Protein AF-A0A972T9R0-F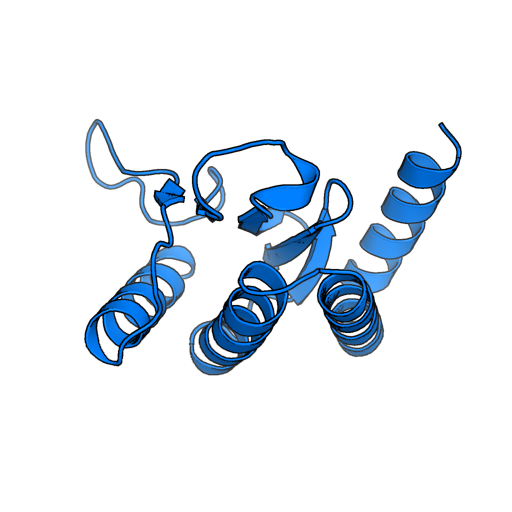1 (afdb_monomer)

Foldseek 3Di:
DVVVVVQVVQLVVLLVPLVSLLVLQLVLLVPDDPPLSVVSVLLVVLLCVQPVQWRWGADPSFIFTDHNSHTAWTWADCVVVVHPFIKIFGDPLFQQPPDDDGDGIDGDPDDDPVNSVVSSVRSNRGVD

Solvent-accessible surface area (backbone atoms only — not comparable to full-atom values): 6958 Å² total; per-residue (Å²): 112,70,65,63,55,51,44,54,55,50,30,62,46,13,71,76,32,51,69,59,6,44,53,51,23,52,54,49,36,68,73,45,56,84,69,49,22,62,52,50,54,52,50,50,54,44,43,52,74,46,33,65,81,42,3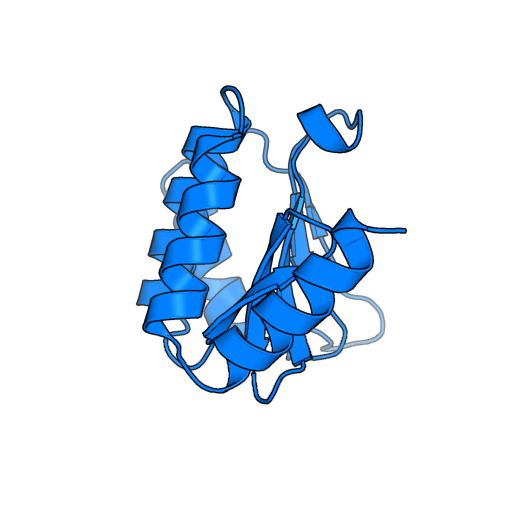7,33,21,53,51,98,84,25,42,26,29,16,51,96,81,43,56,24,38,34,48,44,53,16,79,86,67,75,45,98,46,27,31,49,36,46,42,92,70,25,56,62,66,74,73,97,71,62,87,49,60,45,78,45,89,72,80,50,76,67,52,49,52,52,50,35,50,52,47,35,42,28,73,100

pLDDT: mean 94.93, std 5.43, range [60.16, 98.62]

Sequence (128 aa):
MKERSQELKSAARADKDRAFGESAVLAKIAEMTEPDRGMALRLHEIIKANAPVLSPKTWYGMPAYARDGKVVCFFQSAHKFNTRYATIGFNDAANLDEGALWPVAFALKDLTTAEEAKIAELVRKAVS

Radius of gyration: 13.86 Å; Cα contacts (8 Å, |Δi|>4): 202; chains: 1; bounding box: 37×32×37 Å

Mean predicted aligned error: 3.0 Å

Nearest PDB structures (foldseek):
  2oc6-assembly2_B  TM=6.469E-01  e=9.085E-03  Bacillus subtilis
  2kl4-assembly1_A  TM=6.502E-01  e=4.903E-02  Halalkalibacterium halodurans
  2i8d-assembly1_B  TM=5.494E-01  e=6.625E-02  Lacticaseibacillus casei
  5vxz-assembly2_B  TM=2.958E-01  e=9.231E+00  Homo sapiens

Secondary structure (DSSP, 8-state):
-HHHHHHHHHHHHHTT-HHHHHHHHHHHHHTPPTTHHHHHHHHHHHHHHH-TTSEEEEETTEEEEEETTEEEEEEE-HHHHT-SSEEEEE-TTSS---SS----EEEES---HHHHHHHHHHHHHHH-

Structure (mmCIF, N/CA/C/O backbone):
data_AF-A0A972T9R0-F1
#
_entry.id   AF-A0A972T9R0-F1
#
loop_
_atom_site.group_PDB
_atom_site.id
_atom_site.type_symbol
_atom_site.label_atom_id
_atom_site.label_alt_id
_atom_site.label_comp_id
_atom_site.label_asym_id
_atom_site.label_entity_id
_atom_site.label_seq_id
_atom_site.pdbx_PDB_ins_code
_atom_site.Cartn_x
_atom_site.Cartn_y
_atom_site.Cartn_z
_atom_site.occupancy
_atom_site.B_iso_or_equiv
_atom_site.auth_seq_id
_atom_site.auth_comp_id
_atom_site.auth_asym_id
_atom_site.auth_atom_id
_atom_site.pdbx_PDB_model_num
ATOM 1 N N . MET A 1 1 ? 4.045 13.697 -19.519 1.00 60.16 1 MET A N 1
ATOM 2 C CA . MET A 1 1 ? 4.205 12.713 -20.623 1.00 60.16 1 MET A CA 1
ATOM 3 C C . MET A 1 1 ? 5.403 11.783 -20.419 1.00 60.16 1 MET A C 1
ATOM 5 O O . MET A 1 1 ? 5.191 10.577 -20.392 1.00 60.16 1 MET A O 1
ATOM 9 N N . LYS A 1 2 ? 6.634 12.295 -20.235 1.00 72.69 2 LYS A N 1
ATOM 10 C CA . LYS A 1 2 ? 7.838 11.450 -20.066 1.00 72.69 2 LYS A CA 1
ATOM 11 C C . LYS A 1 2 ? 7.787 10.538 -18.833 1.00 72.69 2 LYS A C 1
ATOM 13 O O . LYS A 1 2 ? 8.032 9.346 -18.965 1.00 72.69 2 LYS A O 1
ATOM 18 N N . GLU A 1 3 ? 7.384 11.077 -17.685 1.00 75.38 3 GL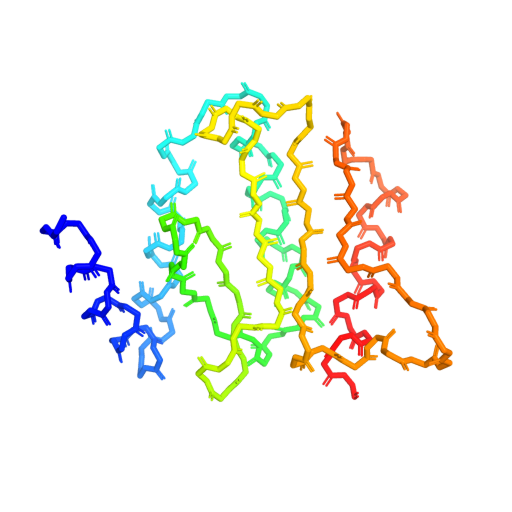U A N 1
ATOM 19 C CA . GLU A 1 3 ? 7.321 10.329 -16.420 1.00 75.38 3 GLU A CA 1
ATOM 20 C C . GLU A 1 3 ? 6.330 9.154 -16.481 1.00 75.38 3 GLU A C 1
ATOM 22 O O . GLU A 1 3 ? 6.711 8.017 -16.237 1.00 75.38 3 GLU A O 1
ATOM 27 N N . ARG A 1 4 ? 5.097 9.388 -16.952 1.00 80.12 4 ARG A N 1
ATOM 28 C CA . ARG A 1 4 ? 4.096 8.323 -17.161 1.00 80.12 4 ARG A CA 1
ATOM 29 C C . ARG A 1 4 ? 4.574 7.241 -18.138 1.00 80.12 4 ARG A C 1
ATOM 31 O O . ARG A 1 4 ? 4.299 6.065 -17.938 1.00 80.12 4 ARG A O 1
ATOM 38 N N . SER A 1 5 ? 5.291 7.617 -19.199 1.00 81.62 5 SER A N 1
ATOM 39 C CA . SER A 1 5 ? 5.845 6.652 -20.161 1.00 81.62 5 SER A CA 1
ATOM 40 C C . SER A 1 5 ? 6.937 5.776 -19.535 1.00 81.62 5 SER A C 1
ATOM 42 O O . SER A 1 5 ? 6.968 4.566 -19.765 1.00 81.62 5 SER A O 1
ATOM 44 N N . GLN A 1 6 ? 7.816 6.370 -18.725 1.00 86.31 6 GLN A N 1
ATOM 45 C CA . GLN A 1 6 ? 8.836 5.637 -17.973 1.00 86.31 6 GLN A CA 1
ATOM 46 C C . GLN A 1 6 ? 8.207 4.728 -16.915 1.00 86.31 6 GLN A C 1
ATOM 48 O O . GLN A 1 6 ? 8.612 3.575 -16.790 1.00 86.31 6 GLN A O 1
ATOM 53 N N . GLU A 1 7 ? 7.176 5.207 -16.220 1.00 87.69 7 GLU A N 1
ATOM 54 C CA . GLU A 1 7 ? 6.444 4.422 -15.232 1.00 87.69 7 GLU A CA 1
ATOM 55 C C . GLU A 1 7 ? 5.784 3.190 -15.853 1.00 87.69 7 GLU A C 1
ATOM 57 O O . GLU A 1 7 ? 5.928 2.103 -15.311 1.00 87.69 7 GLU A O 1
ATOM 62 N N . LEU A 1 8 ? 5.137 3.310 -17.016 1.00 87.44 8 LEU A N 1
ATOM 63 C CA . LEU A 1 8 ? 4.527 2.156 -17.688 1.00 87.44 8 LEU A CA 1
ATOM 64 C C . LEU A 1 8 ? 5.562 1.081 -18.055 1.00 87.44 8 LEU A C 1
ATOM 66 O O . LEU A 1 8 ? 5.307 -0.109 -17.883 1.00 87.44 8 LEU A O 1
ATOM 70 N N . LYS A 1 9 ? 6.751 1.488 -18.520 1.00 87.56 9 LYS A N 1
ATOM 71 C CA . LYS A 1 9 ? 7.855 0.556 -18.807 1.00 87.56 9 LYS A CA 1
ATOM 72 C C . LYS A 1 9 ? 8.393 -0.093 -17.533 1.00 87.56 9 LYS A C 1
ATOM 74 O O . LYS A 1 9 ? 8.646 -1.295 -17.524 1.00 87.56 9 LYS A O 1
ATOM 79 N N . SER A 1 10 ? 8.555 0.698 -16.473 1.00 89.00 10 SER A N 1
ATOM 80 C CA . SER A 1 10 ? 8.985 0.220 -15.157 1.00 89.00 10 SER A CA 1
ATOM 81 C C . SER A 1 10 ? 7.983 -0.786 -14.584 1.00 89.00 10 SER A C 1
ATOM 83 O O . SER A 1 10 ? 8.363 -1.887 -14.204 1.00 89.00 10 SER A O 1
ATOM 85 N N . ALA A 1 11 ? 6.690 -0.464 -14.629 1.00 86.00 11 ALA A N 1
ATOM 86 C CA . ALA A 1 11 ? 5.603 -1.322 -14.179 1.00 86.00 11 ALA A CA 1
ATOM 87 C C . ALA A 1 11 ? 5.558 -2.650 -14.951 1.00 86.00 11 ALA A C 1
ATOM 89 O O . ALA A 1 11 ? 5.475 -3.703 -14.329 1.00 86.00 11 ALA A O 1
ATOM 90 N N . ALA A 1 12 ? 5.694 -2.620 -16.281 1.00 88.69 12 ALA A N 1
ATOM 91 C CA . ALA A 1 12 ? 5.732 -3.836 -17.097 1.00 88.69 12 ALA A CA 1
ATOM 92 C C . ALA A 1 12 ? 6.962 -4.718 -16.810 1.00 88.69 12 ALA A C 1
ATOM 94 O O . ALA A 1 12 ? 6.908 -5.937 -16.974 1.00 88.69 12 ALA A O 1
ATOM 95 N N . ARG A 1 13 ? 8.084 -4.113 -16.395 1.00 90.94 13 ARG A N 1
ATOM 96 C CA . ARG A 1 13 ? 9.264 -4.852 -15.931 1.00 90.94 13 ARG A CA 1
ATOM 97 C C . ARG A 1 13 ? 9.042 -5.430 -14.534 1.00 90.94 13 ARG A C 1
ATOM 99 O O . ARG A 1 13 ? 9.379 -6.588 -14.325 1.00 90.94 13 ARG A O 1
ATOM 106 N N . ALA A 1 14 ? 8.442 -4.665 -13.625 1.00 90.81 14 ALA A N 1
ATOM 107 C CA . ALA A 1 14 ? 8.098 -5.113 -12.275 1.00 90.81 14 ALA A CA 1
ATOM 108 C C . ALA A 1 14 ? 7.142 -6.319 -12.283 1.00 90.81 14 ALA A C 1
ATOM 110 O O . ALA A 1 14 ? 7.293 -7.218 -11.466 1.00 90.81 14 ALA A O 1
ATOM 111 N N . ASP A 1 15 ? 6.231 -6.395 -13.260 1.00 87.75 15 ASP A N 1
ATOM 112 C CA . ASP A 1 15 ? 5.336 -7.549 -13.437 1.00 87.75 15 ASP A CA 1
ATOM 113 C C . ASP A 1 15 ? 6.086 -8.853 -13.793 1.00 87.75 15 ASP A C 1
ATOM 115 O O . ASP A 1 15 ? 5.544 -9.941 -13.621 1.00 87.75 15 ASP A O 1
ATOM 119 N N . LYS A 1 16 ? 7.330 -8.761 -14.285 1.00 91.25 16 LYS A N 1
ATOM 120 C CA . LYS A 1 16 ? 8.186 -9.909 -14.647 1.00 91.25 16 LYS A CA 1
ATOM 121 C C . LYS A 1 16 ? 9.343 -10.139 -13.674 1.00 91.25 16 LYS A C 1
ATOM 123 O O . LYS A 1 16 ? 9.932 -11.214 -13.672 1.00 91.25 16 LYS A O 1
ATOM 128 N N . ASP A 1 17 ? 9.697 -9.123 -12.895 1.00 94.38 17 ASP A N 1
ATOM 129 C CA . ASP A 1 17 ? 10.853 -9.099 -12.006 1.00 94.38 17 ASP A CA 1
ATOM 130 C C . ASP A 1 17 ? 10.461 -8.420 -10.689 1.00 94.38 17 ASP A C 1
ATOM 132 O O . ASP A 1 17 ? 10.451 -7.191 -10.557 1.00 94.38 17 ASP A O 1
ATOM 136 N N . ARG A 1 18 ? 10.139 -9.260 -9.701 1.00 94.06 18 ARG A N 1
ATOM 137 C CA . ARG A 1 18 ? 9.718 -8.829 -8.367 1.00 94.06 18 ARG A CA 1
ATOM 138 C C . ARG A 1 18 ? 10.778 -7.969 -7.678 1.00 94.06 18 ARG A C 1
ATOM 140 O O . ARG A 1 18 ? 10.424 -6.984 -7.037 1.00 94.06 18 ARG A O 1
ATOM 147 N N . ALA A 1 19 ? 12.057 -8.323 -7.806 1.00 96.31 19 ALA A N 1
ATOM 148 C CA . ALA A 1 19 ? 13.148 -7.624 -7.129 1.00 96.31 19 ALA A CA 1
ATOM 149 C C . ALA A 1 19 ? 13.343 -6.216 -7.708 1.00 96.31 19 ALA A C 1
ATOM 151 O O . ALA A 1 19 ? 13.555 -5.250 -6.968 1.00 96.31 19 ALA A O 1
ATOM 152 N N . PHE A 1 20 ? 13.195 -6.080 -9.029 1.00 96.62 20 PHE A N 1
ATOM 153 C CA . PHE A 1 20 ? 13.135 -4.773 -9.675 1.00 96.62 20 PHE A CA 1
ATOM 154 C C . PHE A 1 20 ? 11.932 -3.955 -9.183 1.00 96.62 20 PHE A C 1
ATOM 156 O O . PHE A 1 20 ? 12.085 -2.779 -8.853 1.00 96.62 20 PHE A O 1
ATOM 163 N N . GLY A 1 21 ? 10.750 -4.574 -9.098 1.00 96.81 21 GLY A N 1
ATOM 164 C CA . GLY A 1 21 ? 9.540 -3.934 -8.582 1.00 96.81 21 GLY A CA 1
ATOM 165 C C . GLY A 1 21 ? 9.683 -3.431 -7.141 1.00 96.81 21 GLY A C 1
ATOM 166 O O . GLY A 1 21 ? 9.321 -2.293 -6.845 1.00 96.81 21 GLY A O 1
ATOM 167 N N . GLU A 1 22 ? 10.279 -4.242 -6.264 1.00 97.69 22 GLU A N 1
ATOM 168 C CA . GLU A 1 22 ? 10.557 -3.896 -4.864 1.00 97.69 22 GLU A CA 1
ATOM 169 C C . GLU A 1 22 ? 11.535 -2.724 -4.779 1.00 97.69 22 GLU A C 1
ATOM 171 O O . GLU A 1 22 ? 11.259 -1.731 -4.108 1.00 97.69 22 GLU A O 1
ATOM 176 N N . SER A 1 23 ? 12.617 -2.773 -5.558 1.00 97.81 23 SER A N 1
ATOM 177 C CA . SER A 1 23 ? 13.589 -1.677 -5.643 1.00 97.81 23 SER A CA 1
ATOM 178 C C . SER A 1 23 ? 12.945 -0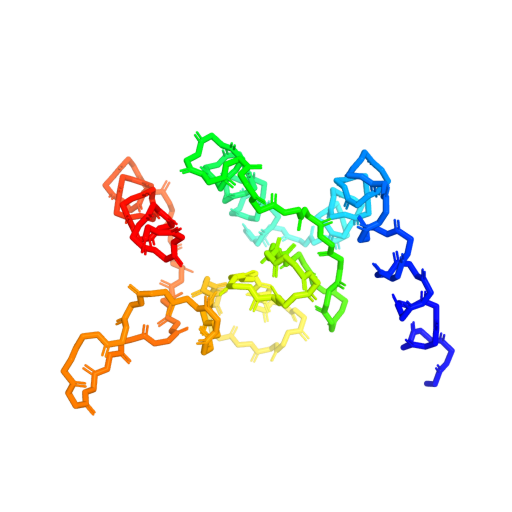.369 -6.120 1.00 97.81 23 SER A C 1
ATOM 180 O O . SER A 1 23 ? 13.238 0.699 -5.584 1.00 97.81 23 SER A O 1
ATOM 182 N N . ALA A 1 24 ? 12.037 -0.437 -7.099 1.00 96.88 24 ALA A N 1
ATOM 183 C CA . ALA A 1 24 ? 11.319 0.732 -7.604 1.00 96.88 24 ALA A CA 1
ATOM 184 C C . ALA A 1 24 ? 10.356 1.323 -6.560 1.00 96.88 24 ALA A C 1
ATOM 186 O O . ALA A 1 24 ? 10.266 2.545 -6.428 1.00 96.88 24 ALA A O 1
ATOM 187 N N . VAL A 1 25 ? 9.663 0.471 -5.797 1.00 98.19 25 VAL A N 1
ATOM 188 C CA . VAL A 1 25 ? 8.819 0.897 -4.672 1.00 98.19 25 VAL A CA 1
ATOM 189 C C . VAL A 1 25 ? 9.659 1.580 -3.595 1.00 98.19 25 VAL A C 1
ATOM 191 O O . VAL A 1 25 ? 9.333 2.699 -3.202 1.00 98.19 25 VAL A O 1
ATOM 194 N N . LEU A 1 26 ? 10.760 0.962 -3.162 1.00 98.44 26 LEU A N 1
ATOM 195 C CA . LEU A 1 26 ? 11.644 1.526 -2.138 1.00 98.44 26 LEU A CA 1
ATOM 196 C C . LEU A 1 26 ? 12.256 2.861 -2.579 1.00 98.44 26 LEU A C 1
ATOM 198 O O . LEU A 1 26 ? 12.311 3.797 -1.782 1.00 98.44 26 LEU A O 1
ATOM 202 N N . ALA A 1 27 ? 12.634 2.995 -3.854 1.00 97.56 27 ALA A N 1
ATOM 203 C CA . ALA A 1 27 ? 13.096 4.264 -4.410 1.00 97.56 27 ALA A CA 1
ATOM 204 C C . ALA A 1 27 ? 12.018 5.358 -4.315 1.00 97.56 27 ALA A C 1
ATOM 206 O O . ALA A 1 27 ? 12.314 6.475 -3.900 1.00 97.56 27 ALA A O 1
ATOM 207 N N . LYS A 1 28 ? 10.751 5.036 -4.620 1.00 96.75 28 LYS A N 1
ATOM 208 C CA . LYS A 1 28 ? 9.641 5.989 -4.459 1.00 96.75 28 LYS A CA 1
ATOM 209 C C . LYS A 1 28 ? 9.340 6.339 -3.014 1.00 96.75 28 LYS A C 1
ATOM 211 O O . LYS A 1 28 ? 8.991 7.483 -2.745 1.00 96.75 28 LYS A O 1
ATOM 216 N N . ILE A 1 29 ? 9.495 5.399 -2.091 1.00 98.12 29 ILE A N 1
ATOM 217 C CA . ILE A 1 29 ? 9.352 5.683 -0.663 1.00 98.12 29 ILE A CA 1
ATOM 218 C C . ILE A 1 29 ? 10.471 6.620 -0.186 1.00 98.12 29 ILE A C 1
ATOM 220 O O . ILE A 1 29 ? 10.205 7.560 0.556 1.00 98.12 29 ILE A O 1
ATOM 224 N N . ALA A 1 30 ? 11.706 6.431 -0.657 1.00 97.88 30 ALA A N 1
ATOM 225 C CA . ALA A 1 30 ? 12.839 7.283 -0.292 1.00 97.88 30 ALA A CA 1
ATOM 226 C C . ALA A 1 30 ? 12.684 8.750 -0.746 1.00 97.88 30 ALA A C 1
ATOM 228 O O . ALA A 1 30 ? 13.219 9.644 -0.092 1.00 97.88 30 ALA A O 1
ATOM 229 N N . GLU A 1 31 ? 11.932 9.008 -1.822 1.00 96.19 31 GLU A N 1
ATOM 230 C CA . GLU A 1 31 ? 11.591 10.361 -2.294 1.00 96.19 31 GLU A CA 1
ATOM 231 C C . GLU A 1 31 ? 10.577 11.089 -1.380 1.00 96.19 31 GLU A C 1
ATOM 233 O O . GLU A 1 31 ? 10.379 12.296 -1.527 1.00 96.19 31 GLU A O 1
ATOM 238 N N . MET A 1 32 ? 9.912 10.387 -0.455 1.00 96.00 32 MET A N 1
ATOM 239 C CA . MET A 1 32 ? 8.878 10.968 0.408 1.00 96.00 32 MET A CA 1
ATOM 240 C C . MET A 1 32 ? 9.475 11.719 1.604 1.00 96.00 32 MET A C 1
ATOM 242 O O . MET A 1 32 ? 10.515 11.354 2.157 1.00 96.00 32 MET A O 1
ATOM 246 N N . THR A 1 33 ? 8.766 12.753 2.051 1.00 95.75 33 THR A N 1
ATOM 247 C CA . THR A 1 33 ? 9.042 13.443 3.315 1.00 95.75 33 THR A CA 1
ATOM 248 C C . THR A 1 33 ? 8.346 12.737 4.476 1.00 95.75 33 THR A C 1
ATOM 250 O O . THR A 1 33 ? 7.376 12.003 4.283 1.00 95.75 33 THR A O 1
ATOM 253 N N . GLU A 1 34 ? 8.806 12.977 5.702 1.00 95.56 34 GLU A N 1
ATOM 254 C CA . GLU A 1 34 ? 8.049 12.542 6.879 1.00 95.56 34 GLU A CA 1
ATOM 255 C C . GLU A 1 34 ? 6.725 13.320 7.006 1.00 95.56 34 GLU A C 1
ATOM 257 O O . GLU A 1 34 ? 6.670 14.486 6.598 1.00 95.56 34 GLU A O 1
ATOM 262 N N . PRO A 1 35 ? 5.662 12.706 7.564 1.00 95.19 35 PRO A N 1
ATOM 263 C CA . PRO A 1 35 ? 5.601 11.337 8.110 1.00 95.19 35 PRO A CA 1
ATOM 264 C C . PRO A 1 35 ? 5.298 10.237 7.069 1.00 95.19 35 PRO A C 1
ATOM 266 O O . PRO A 1 35 ? 5.283 9.051 7.401 1.00 95.19 35 PRO A O 1
ATOM 269 N N . ASP A 1 36 ? 5.038 10.604 5.810 1.00 96.69 36 ASP A N 1
ATOM 270 C CA . ASP A 1 36 ? 4.610 9.667 4.760 1.00 96.69 36 ASP A CA 1
ATOM 271 C C . ASP A 1 36 ? 5.650 8.582 4.483 1.00 96.69 36 ASP A C 1
ATOM 273 O O . ASP A 1 36 ? 5.288 7.425 4.278 1.00 96.69 36 ASP A O 1
ATOM 277 N N . ARG A 1 37 ? 6.939 8.938 4.507 1.00 97.75 37 ARG A N 1
ATOM 278 C CA . ARG A 1 37 ? 8.030 7.985 4.283 1.00 97.75 37 ARG A CA 1
ATOM 279 C C . ARG A 1 37 ? 8.027 6.858 5.312 1.00 97.75 37 ARG A C 1
ATOM 281 O O . ARG A 1 37 ? 8.046 5.691 4.917 1.00 97.75 37 ARG A O 1
ATOM 288 N N . GLY A 1 38 ? 7.982 7.188 6.606 1.00 97.44 38 GLY A N 1
ATOM 289 C CA . GLY A 1 38 ? 7.919 6.192 7.676 1.00 97.44 38 GLY A CA 1
ATOM 290 C C . GLY A 1 38 ? 6.691 5.288 7.553 1.00 97.44 38 GLY A C 1
ATOM 291 O O . GLY A 1 38 ? 6.812 4.063 7.613 1.00 97.44 38 GLY A O 1
ATOM 292 N N . MET A 1 39 ? 5.521 5.876 7.280 1.00 97.38 39 MET A N 1
ATOM 293 C CA . MET A 1 39 ? 4.287 5.111 7.077 1.00 97.38 39 MET A CA 1
ATOM 294 C C . MET A 1 39 ? 4.371 4.177 5.863 1.00 97.38 39 MET A C 1
ATOM 296 O O . MET A 1 39 ? 4.011 3.004 5.960 1.00 97.38 39 MET A O 1
ATOM 300 N N . ALA A 1 40 ? 4.882 4.658 4.729 1.00 98.25 40 ALA A N 1
ATOM 301 C CA . ALA A 1 40 ? 4.987 3.869 3.508 1.00 98.25 40 ALA A CA 1
ATOM 302 C C . ALA A 1 40 ? 5.980 2.703 3.646 1.00 98.25 40 ALA A C 1
ATOM 304 O O . ALA A 1 40 ? 5.681 1.602 3.179 1.00 98.25 40 ALA A O 1
ATOM 305 N N . LEU A 1 41 ? 7.119 2.912 4.325 1.00 98.44 41 LEU A N 1
ATOM 306 C CA . LEU A 1 41 ? 8.057 1.833 4.665 1.00 98.44 41 LEU A CA 1
ATOM 307 C C . LEU A 1 41 ? 7.377 0.770 5.526 1.00 98.44 41 LEU A C 1
ATOM 309 O O . LEU A 1 41 ? 7.485 -0.422 5.244 1.00 98.44 41 LEU A O 1
ATOM 313 N N . ARG A 1 42 ? 6.638 1.186 6.560 1.00 98.38 42 ARG A N 1
ATOM 314 C CA . ARG A 1 42 ? 5.999 0.227 7.460 1.00 98.38 42 ARG A CA 1
ATOM 315 C C . ARG A 1 42 ? 4.911 -0.585 6.760 1.00 98.38 42 ARG A C 1
ATOM 317 O O . ARG A 1 42 ? 4.849 -1.802 6.932 1.00 98.38 42 ARG A O 1
ATOM 324 N N . LEU A 1 43 ? 4.105 0.063 5.921 1.00 98.31 43 LEU A N 1
ATOM 325 C CA . LEU A 1 43 ? 3.114 -0.612 5.083 1.00 98.31 43 LEU A CA 1
ATOM 326 C C . LEU A 1 43 ? 3.746 -1.610 4.117 1.00 98.31 43 LEU A C 1
ATOM 328 O O . LEU A 1 43 ? 3.198 -2.696 3.938 1.00 98.31 43 LEU A O 1
ATOM 332 N N . HIS A 1 44 ? 4.882 -1.261 3.508 1.00 98.50 44 HIS A N 1
ATOM 333 C CA . HIS A 1 44 ? 5.604 -2.163 2.617 1.00 98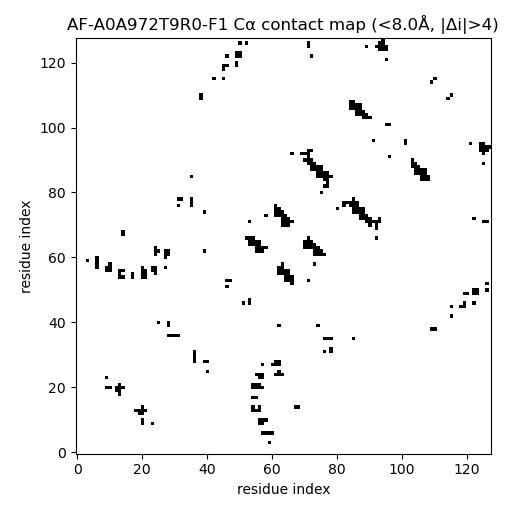.50 44 HIS A CA 1
ATOM 334 C C . HIS A 1 44 ? 5.945 -3.487 3.307 1.00 98.50 44 HIS A C 1
ATOM 336 O O . HIS A 1 44 ? 5.611 -4.556 2.791 1.00 98.50 44 HIS A O 1
ATOM 342 N N . GLU A 1 45 ? 6.511 -3.415 4.513 1.00 98.56 45 GLU A N 1
ATOM 343 C CA . GLU A 1 45 ? 6.849 -4.599 5.306 1.00 98.56 45 GLU A CA 1
ATOM 344 C C . GLU A 1 45 ? 5.610 -5.415 5.699 1.00 98.56 45 GLU A C 1
ATOM 346 O O . GLU A 1 45 ? 5.603 -6.641 5.568 1.00 98.56 45 GLU A O 1
ATOM 351 N N . ILE A 1 46 ? 4.526 -4.753 6.122 1.00 98.56 46 ILE A N 1
ATOM 352 C CA . ILE A 1 46 ? 3.274 -5.436 6.487 1.00 98.56 46 ILE A CA 1
ATOM 353 C C . ILE A 1 46 ? 2.694 -6.185 5.286 1.00 98.56 46 ILE A C 1
ATOM 355 O O . ILE A 1 46 ? 2.308 -7.349 5.420 1.00 98.56 46 ILE A O 1
ATOM 359 N N . ILE A 1 47 ? 2.650 -5.548 4.114 1.00 98.50 47 ILE A N 1
ATOM 360 C CA . ILE A 1 47 ? 2.091 -6.146 2.899 1.00 98.50 47 ILE A CA 1
ATOM 361 C C . ILE A 1 47 ? 2.940 -7.332 2.447 1.00 98.50 47 ILE A C 1
ATOM 363 O O . ILE A 1 47 ? 2.400 -8.396 2.154 1.00 98.50 47 ILE A O 1
ATOM 367 N N . LYS A 1 48 ? 4.267 -7.192 2.460 1.00 98.00 48 LYS A N 1
ATOM 368 C CA . LYS A 1 48 ? 5.199 -8.267 2.106 1.00 98.00 48 LYS A CA 1
ATOM 369 C C . LYS A 1 48 ? 5.068 -9.483 3.025 1.00 98.00 48 LYS A C 1
ATOM 371 O O . LYS A 1 48 ? 5.098 -10.609 2.536 1.00 98.00 48 LYS A O 1
ATOM 376 N N . ALA A 1 49 ? 4.876 -9.263 4.325 1.00 98.31 49 ALA A N 1
ATOM 377 C CA . ALA A 1 49 ? 4.702 -10.339 5.296 1.00 98.31 49 ALA A CA 1
ATOM 378 C C . ALA A 1 49 ? 3.337 -11.044 5.188 1.00 98.31 49 ALA A C 1
ATOM 380 O O . ALA A 1 49 ? 3.250 -12.245 5.426 1.00 98.31 49 ALA A O 1
ATOM 381 N N . ASN A 1 50 ? 2.270 -10.314 4.842 1.00 98.56 50 ASN A N 1
ATOM 382 C CA . ASN A 1 50 ? 0.893 -10.815 4.944 1.00 98.56 50 ASN A CA 1
ATOM 383 C C . ASN A 1 50 ? 0.239 -11.169 3.604 1.00 98.56 50 ASN A C 1
ATOM 385 O O . ASN A 1 50 ? -0.713 -11.942 3.581 1.00 98.56 50 ASN A O 1
ATOM 389 N N . ALA A 1 51 ? 0.744 -10.641 2.494 1.00 97.56 51 ALA A N 1
ATOM 390 C CA . ALA A 1 51 ? 0.304 -10.981 1.147 1.00 97.56 51 ALA A CA 1
ATOM 391 C C . ALA A 1 51 ? 1.513 -11.113 0.204 1.00 97.56 51 ALA A C 1
ATOM 393 O O . ALA A 1 51 ? 1.655 -10.337 -0.745 1.00 97.56 51 ALA A O 1
ATOM 394 N N . PRO A 1 52 ? 2.389 -12.119 0.413 1.00 96.69 52 PRO A N 1
ATOM 395 C CA . PRO A 1 52 ? 3.586 -12.317 -0.411 1.00 96.69 52 PRO A CA 1
ATOM 396 C C . PRO A 1 52 ? 3.263 -12.583 -1.891 1.00 96.69 52 PRO A C 1
ATOM 398 O O . PRO A 1 52 ? 4.105 -12.340 -2.754 1.00 96.69 52 PRO A O 1
ATOM 401 N N . VAL A 1 53 ? 2.032 -13.017 -2.194 1.00 96.62 53 VAL A N 1
ATOM 402 C CA . VAL A 1 53 ? 1.507 -13.172 -3.561 1.00 96.62 53 VAL A CA 1
ATOM 403 C C . VAL A 1 53 ? 1.445 -11.847 -4.330 1.00 96.62 53 VAL A C 1
ATOM 405 O O . VAL A 1 53 ? 1.504 -11.844 -5.558 1.00 96.62 53 VAL A O 1
ATOM 408 N N . LEU A 1 54 ? 1.370 -10.707 -3.635 1.00 98.00 54 LEU A N 1
ATOM 409 C CA . LEU A 1 54 ? 1.369 -9.404 -4.283 1.00 98.00 54 LEU A CA 1
ATOM 410 C C . LEU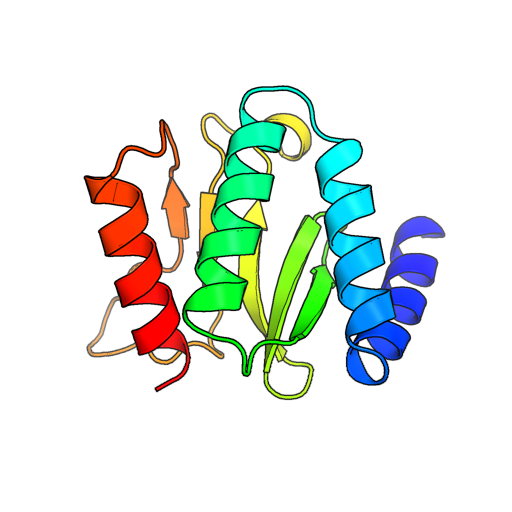 A 1 54 ? 2.778 -9.014 -4.711 1.00 98.00 54 LEU A C 1
ATOM 412 O O . LEU A 1 54 ? 3.719 -9.028 -3.914 1.00 98.00 54 LEU A O 1
ATOM 416 N N . SER A 1 55 ? 2.908 -8.627 -5.973 1.00 97.75 55 SER A N 1
ATOM 417 C CA . SER A 1 55 ? 4.135 -8.115 -6.568 1.00 97.75 55 SER A CA 1
ATOM 418 C C . SER A 1 55 ? 4.199 -6.589 -6.428 1.00 97.75 55 SER A C 1
ATOM 420 O O . SER A 1 55 ? 3.258 -5.904 -6.839 1.00 97.75 55 SER A O 1
ATOM 422 N N . PRO A 1 56 ? 5.275 -6.034 -5.846 1.00 98.06 56 PRO A N 1
ATOM 423 C CA . PRO A 1 56 ? 5.459 -4.592 -5.725 1.00 98.06 56 PRO A CA 1
ATOM 424 C C . PRO A 1 56 ? 5.681 -3.946 -7.097 1.00 98.06 56 PRO A C 1
ATOM 426 O O . PRO A 1 56 ? 6.416 -4.470 -7.932 1.00 98.06 56 PRO A O 1
ATOM 429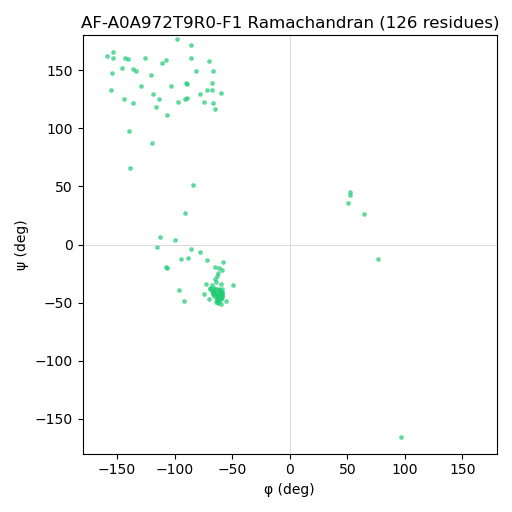 N N . LYS A 1 57 ? 5.068 -2.784 -7.326 1.00 97.31 57 LYS A N 1
ATOM 430 C CA . LYS A 1 57 ? 5.278 -1.947 -8.513 1.00 97.31 57 LYS A CA 1
ATOM 431 C C . LYS A 1 57 ? 4.976 -0.482 -8.207 1.00 97.31 57 LYS A C 1
ATOM 433 O O . LYS A 1 57 ? 4.339 -0.157 -7.209 1.00 97.31 57 LYS A O 1
ATOM 438 N N . THR A 1 58 ? 5.398 0.414 -9.091 1.00 96.12 58 THR A N 1
ATOM 439 C CA . THR A 1 58 ? 4.977 1.819 -9.042 1.00 96.12 58 THR A CA 1
ATOM 440 C C . THR A 1 58 ? 3.694 2.024 -9.842 1.00 96.12 58 THR A C 1
ATOM 442 O O . THR A 1 58 ? 3.555 1.478 -10.941 1.00 96.12 58 THR A O 1
ATOM 445 N N . TRP A 1 59 ? 2.772 2.815 -9.300 1.00 94.88 59 TRP A N 1
ATOM 446 C CA . TRP A 1 59 ? 1.524 3.198 -9.953 1.00 94.88 59 TRP A CA 1
ATOM 447 C C . TRP A 1 59 ? 1.159 4.644 -9.603 1.00 94.88 59 TRP A C 1
ATOM 449 O O . TRP A 1 59 ? 1.113 5.008 -8.429 1.00 94.88 59 TRP A O 1
ATOM 459 N N . TYR A 1 60 ? 0.950 5.489 -10.617 1.00 91.31 60 TYR A N 1
ATOM 460 C CA . TYR A 1 60 ? 0.782 6.944 -10.473 1.00 91.31 60 TYR A CA 1
ATOM 461 C C . TYR A 1 60 ? 1.892 7.620 -9.641 1.00 91.31 60 TYR A C 1
ATOM 463 O O . TYR A 1 60 ? 1.700 8.590 -8.900 1.00 91.31 60 TYR A O 1
ATOM 471 N N . GLY A 1 61 ? 3.103 7.094 -9.790 1.00 92.94 61 GLY A N 1
ATOM 472 C CA . GLY A 1 61 ? 4.319 7.469 -9.095 1.00 92.94 61 GLY A CA 1
ATOM 473 C C . GLY A 1 61 ? 4.272 7.199 -7.597 1.00 92.94 61 GLY A C 1
ATOM 474 O O . GLY A 1 61 ? 4.948 7.917 -6.870 1.00 92.94 61 GLY A O 1
ATOM 475 N N . MET A 1 62 ? 3.464 6.240 -7.142 1.00 96.44 62 MET A N 1
ATOM 476 C CA . MET A 1 62 ? 3.356 5.809 -5.749 1.00 96.44 62 MET A CA 1
ATOM 477 C C . MET A 1 62 ? 3.578 4.294 -5.604 1.00 96.44 62 MET A C 1
ATOM 479 O O . MET A 1 62 ? 3.447 3.563 -6.590 1.00 96.44 62 MET A O 1
ATOM 483 N N . PRO A 1 63 ? 3.902 3.804 -4.393 1.00 98.19 63 PRO A N 1
ATOM 484 C CA . PRO A 1 63 ? 3.940 2.377 -4.091 1.00 98.19 63 PRO A CA 1
ATOM 485 C C . PRO A 1 63 ? 2.590 1.690 -4.311 1.00 98.19 63 PRO A C 1
ATOM 487 O O . PRO A 1 63 ? 1.567 2.131 -3.786 1.00 98.19 63 PRO A O 1
ATOM 490 N N . ALA A 1 64 ? 2.601 0.578 -5.035 1.00 98.44 64 ALA A N 1
ATOM 491 C CA . ALA A 1 64 ? 1.439 -0.264 -5.273 1.00 98.44 64 ALA A CA 1
ATOM 492 C C . ALA A 1 64 ? 1.822 -1.747 -5.289 1.00 98.44 64 ALA A C 1
ATOM 494 O O . ALA A 1 64 ? 2.984 -2.112 -5.480 1.00 98.44 64 ALA A O 1
ATOM 495 N N . TYR A 1 65 ? 0.826 -2.606 -5.096 1.00 98.50 65 TYR A N 1
ATOM 496 C CA . TYR A 1 65 ? 1.008 -4.044 -4.940 1.00 98.50 65 TYR A CA 1
ATOM 497 C C . TYR A 1 65 ? -0.038 -4.774 -5.768 1.00 98.50 65 TYR A C 1
ATOM 499 O O . TYR A 1 65 ? -1.239 -4.542 -5.616 1.00 98.50 65 TYR A O 1
ATOM 507 N N . ALA A 1 66 ? 0.424 -5.618 -6.686 1.00 98.00 66 ALA A N 1
ATOM 508 C CA . ALA A 1 66 ? -0.402 -6.192 -7.733 1.00 98.00 66 ALA A CA 1
ATOM 509 C C . ALA A 1 66 ? -0.445 -7.719 -7.696 1.00 98.00 66 ALA A C 1
ATOM 511 O O . ALA A 1 66 ? 0.553 -8.373 -7.406 1.00 98.00 66 ALA A O 1
ATOM 512 N N . ARG A 1 67 ? -1.595 -8.276 -8.066 1.00 96.56 67 ARG A N 1
ATOM 513 C CA . ARG A 1 67 ? -1.793 -9.697 -8.366 1.00 96.56 67 ARG A CA 1
ATOM 514 C C . ARG A 1 67 ? -2.112 -9.799 -9.852 1.00 96.56 67 ARG A C 1
ATOM 516 O O . ARG A 1 67 ? -2.990 -9.086 -10.333 1.00 96.56 67 ARG A O 1
ATOM 523 N N . ASP A 1 68 ? -1.350 -10.604 -10.586 1.00 92.00 68 ASP A N 1
ATOM 524 C CA . ASP A 1 68 ? -1.520 -10.792 -12.036 1.00 92.00 68 ASP A CA 1
ATOM 525 C C . ASP A 1 68 ? -1.551 -9.468 -12.827 1.00 92.00 68 ASP A C 1
ATOM 527 O O . ASP A 1 68 ? -2.392 -9.232 -13.694 1.00 92.00 68 ASP A O 1
ATOM 531 N N . GLY A 1 69 ? -0.652 -8.544 -12.470 1.00 91.69 69 GLY A N 1
ATOM 532 C CA . GLY A 1 69 ? -0.525 -7.221 -13.091 1.00 91.69 69 GLY A CA 1
ATOM 533 C C . GLY A 1 69 ? -1.580 -6.188 -12.666 1.00 91.69 69 GLY A C 1
ATOM 534 O O . GLY A 1 69 ? -1.379 -4.993 -12.909 1.00 91.69 69 GLY A O 1
ATOM 535 N N . LYS A 1 70 ? -2.657 -6.602 -11.983 1.00 95.88 70 LYS A N 1
ATOM 536 C CA . LYS A 1 70 ? -3.708 -5.719 -11.455 1.00 95.88 70 LYS A CA 1
ATOM 537 C C . LYS A 1 70 ? -3.363 -5.248 -10.048 1.00 95.88 70 LYS A C 1
ATOM 539 O O . LYS A 1 70 ? -3.113 -6.062 -9.164 1.00 95.88 70 LYS A O 1
ATOM 544 N N . VAL A 1 71 ? -3.357 -3.934 -9.831 1.00 97.94 71 VAL A N 1
ATOM 545 C CA . VAL A 1 71 ? -3.098 -3.342 -8.509 1.00 97.94 71 VAL A CA 1
ATOM 546 C C . VAL A 1 71 ? -4.244 -3.695 -7.564 1.00 97.94 71 VAL A C 1
ATOM 548 O O . VAL A 1 71 ? -5.380 -3.337 -7.850 1.00 97.94 71 VAL A O 1
ATOM 551 N N . VAL A 1 72 ? -3.928 -4.357 -6.451 1.00 98.38 72 VAL A N 1
ATOM 552 C CA . VAL A 1 72 ? -4.866 -4.742 -5.385 1.00 98.38 72 VAL A CA 1
ATOM 553 C C . VAL A 1 72 ? -4.911 -3.665 -4.309 1.00 98.38 72 VAL A C 1
ATOM 555 O O . VAL A 1 72 ? -5.992 -3.214 -3.943 1.00 98.38 72 VAL A O 1
ATOM 558 N N . CYS A 1 73 ? -3.747 -3.213 -3.837 1.00 98.44 73 CYS A N 1
ATOM 559 C CA . CYS A 1 73 ? -3.641 -2.129 -2.865 1.00 98.44 73 CYS A CA 1
ATOM 560 C C . CYS A 1 73 ? -2.466 -1.195 -3.166 1.00 98.44 73 CYS A C 1
ATOM 562 O O . CYS A 1 73 ? -1.539 -1.539 -3.906 1.00 98.44 73 CYS A O 1
ATOM 564 N N . PHE A 1 74 ? -2.522 0.018 -2.623 1.00 98.62 74 PHE A N 1
ATOM 565 C CA . PHE A 1 74 ? -1.547 1.073 -2.884 1.00 98.62 74 PHE A CA 1
ATOM 566 C C . PHE A 1 74 ? -1.456 2.064 -1.724 1.00 98.62 74 PHE A C 1
ATOM 568 O O . PHE A 1 74 ? -2.362 2.164 -0.898 1.00 98.62 74 PHE A O 1
ATOM 575 N N . PHE A 1 75 ? -0.354 2.807 -1.680 1.00 98.50 75 PHE A N 1
ATOM 576 C CA . PHE A 1 75 ? -0.169 3.928 -0.765 1.00 98.50 75 PHE A CA 1
ATOM 577 C C . PHE A 1 75 ? -0.341 5.247 -1.514 1.00 98.50 75 PHE A C 1
ATOM 579 O O . PHE A 1 75 ? 0.210 5.415 -2.598 1.00 98.50 75 PHE A O 1
ATOM 586 N N . GLN A 1 76 ? -1.054 6.204 -0.930 1.00 97.81 76 GLN A N 1
ATOM 587 C CA . GLN A 1 76 ? -1.140 7.567 -1.446 1.00 97.81 76 GLN A CA 1
ATOM 588 C C . GLN A 1 76 ? -0.518 8.531 -0.438 1.00 97.81 76 GLN A C 1
ATOM 590 O O . GLN A 1 76 ? -1.009 8.671 0.681 1.00 97.81 76 GLN A O 1
ATOM 595 N N . SER A 1 77 ? 0.543 9.222 -0.850 1.00 97.38 77 SER A N 1
ATOM 596 C CA . SER A 1 77 ? 1.184 10.266 -0.044 1.00 97.38 77 SER A CA 1
ATOM 597 C C . SER A 1 77 ? 0.264 11.480 0.125 1.00 97.38 77 SER A C 1
ATOM 599 O O . SER A 1 77 ? -0.263 12.002 -0.860 1.00 97.38 77 SER A O 1
ATOM 601 N N . ALA A 1 78 ? 0.132 11.97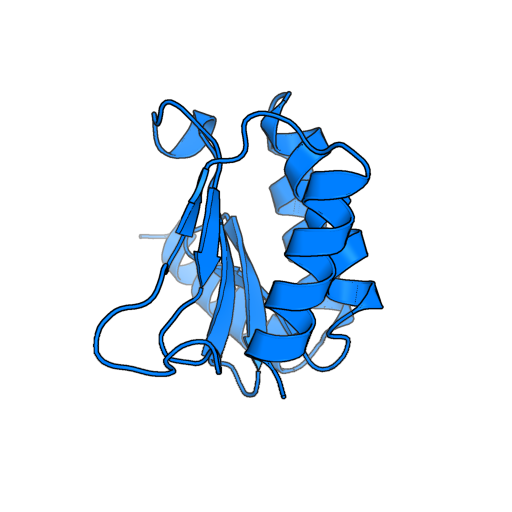5 1.357 1.00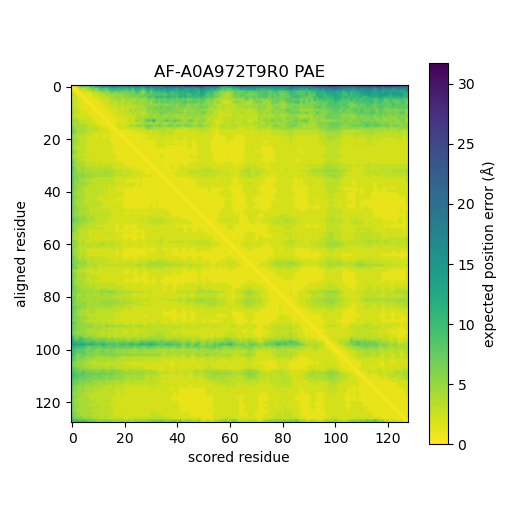 96.75 78 ALA A N 1
ATOM 602 C CA . ALA A 1 78 ? -0.506 13.258 1.636 1.00 96.75 78 ALA A CA 1
ATOM 603 C C . ALA A 1 78 ? 0.216 14.403 0.931 1.00 96.75 78 ALA A C 1
ATOM 605 O O . ALA A 1 78 ? -0.417 15.244 0.293 1.00 96.75 78 ALA A O 1
ATOM 606 N N . HIS A 1 79 ? 1.548 14.410 1.020 1.00 93.19 79 HIS A N 1
ATOM 607 C CA . HIS A 1 79 ? 2.376 15.491 0.501 1.00 93.19 79 HIS A CA 1
ATOM 608 C C . HIS A 1 79 ? 2.264 15.625 -1.023 1.00 93.19 79 HIS A C 1
ATOM 610 O O . HIS A 1 79 ? 2.031 16.716 -1.538 1.00 93.19 79 HIS A O 1
ATOM 616 N N . LYS A 1 80 ? 2.367 14.512 -1.762 1.00 92.75 80 LYS A N 1
ATOM 617 C CA . LYS A 1 80 ? 2.278 14.541 -3.232 1.00 92.75 80 LYS A CA 1
ATOM 618 C C . LYS A 1 80 ? 0.897 14.965 -3.734 1.00 92.75 80 LYS A C 1
ATOM 620 O O . LYS A 1 80 ? 0.807 15.644 -4.754 1.00 92.75 80 LYS A O 1
ATOM 625 N N . PHE A 1 81 ? -0.164 14.534 -3.054 1.00 93.44 81 PHE A N 1
ATOM 626 C CA . PHE A 1 81 ? -1.543 14.753 -3.499 1.00 93.44 81 PHE A CA 1
ATOM 627 C C . PHE A 1 81 ? -2.234 15.929 -2.801 1.00 93.44 81 PHE A C 1
ATOM 629 O O . PHE A 1 81 ? -3.404 16.187 -3.075 1.00 93.44 81 PHE A O 1
ATOM 636 N N . ASN A 1 82 ? -1.520 16.663 -1.942 1.00 95.06 82 ASN A N 1
ATOM 637 C CA . ASN A 1 82 ? -2.041 17.784 -1.163 1.00 95.06 82 ASN A CA 1
ATOM 638 C C . ASN A 1 82 ? -3.318 17.418 -0.378 1.00 95.06 82 ASN A C 1
ATOM 640 O O . ASN A 1 82 ? -4.315 18.144 -0.390 1.00 95.06 82 ASN A O 1
ATOM 644 N N . THR A 1 83 ? -3.302 16.255 0.280 1.00 95.81 83 THR A N 1
ATOM 645 C CA . THR A 1 83 ? -4.411 15.767 1.112 1.00 95.81 83 THR A CA 1
ATOM 646 C C . THR A 1 83 ? -4.072 15.857 2.594 1.00 95.81 83 THR A C 1
ATOM 648 O O . THR A 1 83 ? -2.913 15.886 2.993 1.00 95.81 83 THR A O 1
ATOM 651 N N . ARG A 1 84 ? -5.105 15.877 3.445 1.00 96.56 84 ARG A N 1
ATOM 652 C CA . ARG A 1 84 ? -4.933 15.974 4.904 1.00 96.56 84 ARG A CA 1
ATOM 653 C C . ARG A 1 84 ? -4.203 14.771 5.515 1.00 96.56 84 ARG A C 1
ATOM 655 O O . ARG A 1 84 ? -3.526 14.927 6.524 1.00 96.56 84 ARG A O 1
ATOM 662 N N . TYR A 1 85 ? -4.389 13.589 4.936 1.00 96.75 85 TYR A N 1
ATOM 663 C CA . TYR A 1 85 ? -3.822 12.329 5.409 1.00 96.75 85 TYR A CA 1
ATOM 664 C C . TYR A 1 85 ? -3.272 11.534 4.232 1.00 96.75 85 TYR A C 1
ATOM 666 O O . TYR A 1 85 ? -3.798 11.643 3.117 1.00 96.75 85 TYR A O 1
ATOM 674 N N . ALA A 1 86 ? -2.244 10.730 4.502 1.00 97.81 86 ALA A N 1
ATOM 675 C CA . ALA A 1 86 ? -1.860 9.648 3.613 1.00 97.81 86 ALA A CA 1
ATOM 676 C C . ALA A 1 86 ? -2.929 8.554 3.678 1.00 97.81 86 ALA A C 1
ATOM 678 O O . ALA A 1 86 ? -3.687 8.476 4.650 1.00 97.81 86 ALA A O 1
ATOM 679 N N . THR A 1 87 ? -3.016 7.710 2.657 1.00 98.31 87 THR A N 1
ATOM 680 C CA . THR A 1 87 ? -3.996 6.621 2.645 1.00 98.31 87 THR A CA 1
ATOM 681 C C . THR A 1 87 ? -3.376 5.300 2.225 1.00 98.31 87 THR A C 1
ATOM 683 O O . THR A 1 87 ? -2.446 5.256 1.418 1.00 98.31 87 THR A O 1
ATOM 686 N N . ILE A 1 88 ? -3.924 4.211 2.764 1.00 98.38 88 ILE A N 1
ATOM 687 C CA . ILE A 1 88 ? -3.864 2.900 2.119 1.00 98.38 88 ILE A CA 1
ATOM 688 C C . ILE A 1 88 ? -5.176 2.697 1.363 1.00 98.38 88 ILE A C 1
ATOM 690 O O . ILE A 1 88 ? -6.255 2.794 1.950 1.00 98.38 88 ILE A O 1
ATOM 694 N N . GLY A 1 89 ? -5.077 2.468 0.057 1.00 98.19 89 GLY A N 1
ATOM 695 C CA . GLY A 1 89 ? -6.208 2.239 -0.836 1.00 98.19 89 GLY A CA 1
ATOM 696 C C . GLY A 1 89 ? -6.259 0.805 -1.351 1.00 98.19 89 GLY A C 1
ATOM 697 O O . GLY A 1 89 ? -5.231 0.130 -1.422 1.00 98.19 89 GLY A O 1
ATOM 698 N N . PHE A 1 90 ? -7.454 0.369 -1.735 1.00 98.31 90 PHE A N 1
ATOM 699 C CA . PHE A 1 90 ? -7.759 -0.927 -2.329 1.00 98.31 90 PHE A CA 1
ATOM 700 C C . PHE A 1 90 ? -8.582 -0.718 -3.604 1.00 98.31 90 PHE A C 1
ATOM 702 O O . PHE A 1 90 ? -9.493 0.109 -3.630 1.00 98.31 90 PHE A O 1
ATOM 709 N N . ASN A 1 91 ? -8.249 -1.451 -4.663 1.00 97.31 91 ASN A N 1
ATOM 710 C CA . ASN A 1 91 ? -8.999 -1.435 -5.922 1.00 97.31 91 ASN A CA 1
ATOM 711 C C . ASN A 1 91 ? -9.977 -2.618 -5.998 1.00 97.31 91 ASN A C 1
ATOM 713 O O . ASN A 1 91 ? -9.972 -3.503 -5.149 1.00 97.31 91 ASN A O 1
ATOM 717 N N . ASP A 1 92 ? -10.758 -2.663 -7.075 1.00 94.38 92 ASP A N 1
ATOM 718 C CA . ASP A 1 92 ? -11.698 -3.733 -7.440 1.00 94.38 92 ASP A CA 1
ATOM 719 C C . ASP A 1 92 ? -11.069 -5.134 -7.584 1.00 94.38 92 ASP A C 1
ATOM 721 O O . ASP A 1 92 ? -11.776 -6.133 -7.598 1.00 94.38 92 ASP A O 1
ATOM 725 N N . ALA A 1 93 ? -9.740 -5.234 -7.671 1.00 96.12 93 ALA A N 1
ATOM 726 C CA . ALA A 1 93 ? -9.021 -6.509 -7.644 1.00 96.12 93 ALA A CA 1
ATOM 727 C C . ALA A 1 93 ? -8.869 -7.122 -6.231 1.00 96.12 93 ALA A C 1
ATOM 729 O O . ALA A 1 93 ? -8.315 -8.223 -6.109 1.00 96.12 93 ALA A O 1
ATOM 730 N N . ALA A 1 94 ? -9.278 -6.399 -5.181 1.00 97.38 94 ALA A N 1
ATOM 731 C CA . ALA A 1 94 ? -9.254 -6.844 -3.792 1.00 97.38 94 ALA A CA 1
ATOM 732 C C . ALA A 1 94 ? -10.557 -7.551 -3.397 1.00 97.38 94 ALA A C 1
ATOM 734 O O . ALA A 1 94 ? -11.642 -7.053 -3.677 1.00 97.38 94 ALA A O 1
ATOM 735 N N . ASN A 1 95 ? -10.446 -8.642 -2.641 1.00 96.00 95 ASN A N 1
ATOM 736 C CA . ASN A 1 95 ? -11.587 -9.435 -2.166 1.00 96.00 95 ASN A CA 1
ATOM 737 C C . ASN A 1 95 ? -12.192 -8.842 -0.867 1.00 96.00 95 ASN A C 1
ATOM 739 O O . ASN A 1 95 ? -12.300 -9.503 0.165 1.00 96.00 95 ASN A O 1
ATOM 743 N N . LEU A 1 96 ? -12.502 -7.539 -0.886 1.00 95.38 96 LEU A N 1
ATOM 744 C CA . LEU A 1 96 ? -13.057 -6.774 0.248 1.00 95.38 96 LEU A CA 1
ATOM 745 C C . LEU A 1 96 ? -14.505 -6.314 0.010 1.00 95.38 96 LEU A C 1
ATOM 747 O O . LEU A 1 96 ? -15.062 -5.576 0.820 1.00 95.38 96 LEU A O 1
ATOM 751 N N . ASP A 1 97 ? -15.108 -6.759 -1.085 1.00 92.81 97 ASP A N 1
ATOM 752 C CA . ASP A 1 97 ? -16.378 -6.313 -1.653 1.00 92.81 97 ASP A CA 1
ATOM 753 C C . ASP A 1 97 ? -17.602 -7.096 -1.151 1.00 92.81 97 ASP A C 1
ATOM 755 O O . ASP A 1 97 ? -18.635 -7.173 -1.815 1.00 92.81 97 ASP A O 1
ATOM 759 N N . GLU A 1 98 ? -17.525 -7.654 0.057 1.00 87.88 98 GLU A N 1
ATOM 760 C CA . GLU A 1 98 ? -18.673 -8.296 0.695 1.00 87.88 98 GLU A CA 1
ATOM 761 C C . GLU A 1 98 ? -19.784 -7.271 0.993 1.00 87.88 98 GLU A C 1
ATOM 763 O O . GLU A 1 98 ? -19.628 -6.365 1.814 1.00 87.88 98 GLU A O 1
ATOM 768 N N . GLY A 1 99 ? -20.944 -7.454 0.358 1.00 89.69 99 GLY A N 1
ATOM 769 C CA . GLY A 1 99 ? -22.131 -6.619 0.557 1.00 89.69 99 GLY A CA 1
ATOM 770 C C . GLY A 1 99 ? -22.283 -5.503 -0.482 1.00 89.69 99 GLY A C 1
ATOM 771 O O . GLY A 1 99 ? -21.674 -5.519 -1.543 1.00 89.69 99 GLY A O 1
ATOM 772 N N . ALA A 1 100 ? -23.164 -4.536 -0.203 1.00 93.12 100 ALA A N 1
ATOM 773 C CA . ALA A 1 100 ? -23.505 -3.467 -1.153 1.00 93.12 100 ALA A CA 1
ATOM 774 C C . ALA A 1 100 ? -22.592 -2.226 -1.064 1.00 93.12 100 ALA A C 1
ATOM 776 O O . ALA A 1 100 ? -22.676 -1.339 -1.913 1.00 93.12 100 ALA A O 1
ATOM 777 N N . LEU A 1 101 ? -21.761 -2.128 -0.021 1.00 93.25 101 LEU A N 1
ATOM 778 C CA . LEU A 1 101 ? -20.866 -0.999 0.230 1.00 93.25 101 LEU A CA 1
ATOM 779 C C . LEU A 1 101 ? -19.684 -1.460 1.084 1.00 93.25 101 LEU A C 1
ATOM 781 O O . LEU A 1 101 ? -19.884 -2.088 2.121 1.00 93.25 101 LEU A O 1
ATOM 785 N N . TRP A 1 102 ? -18.471 -1.079 0.689 1.00 93.81 102 TRP A N 1
ATOM 786 C CA . TRP A 1 102 ? -17.248 -1.425 1.405 1.00 93.81 102 TRP A CA 1
ATOM 787 C C . TRP A 1 102 ? -16.210 -0.291 1.319 1.00 93.81 102 TRP A C 1
ATOM 789 O O . TRP A 1 102 ? -16.237 0.513 0.381 1.00 93.81 102 TRP A O 1
ATOM 799 N N . PRO A 1 103 ? -15.319 -0.160 2.317 1.00 91.81 103 PRO A N 1
ATOM 800 C CA . PRO A 1 103 ? -14.313 0.895 2.336 1.00 91.81 103 PRO A CA 1
ATOM 801 C C . PRO A 1 103 ? -13.183 0.615 1.336 1.00 91.81 103 PRO A C 1
ATOM 803 O O . PRO A 1 103 ? -12.471 -0.376 1.455 1.00 91.81 103 PRO A O 1
ATOM 806 N N . VAL A 1 104 ? -12.961 1.549 0.410 1.00 95.81 104 VAL A N 1
ATOM 807 C CA . VAL A 1 104 ? -11.903 1.452 -0.616 1.00 95.81 104 VAL A CA 1
ATOM 808 C C . VAL A 1 104 ? -10.597 2.150 -0.224 1.00 95.81 104 VAL A C 1
ATOM 810 O O . VAL A 1 104 ? -9.575 1.967 -0.876 1.00 95.81 104 VAL A O 1
ATOM 813 N N . ALA A 1 105 ? -10.597 2.964 0.835 1.00 97.00 105 ALA A N 1
ATOM 814 C CA . ALA A 1 105 ? -9.390 3.598 1.356 1.00 97.00 105 ALA A CA 1
ATOM 815 C C . ALA A 1 105 ? -9.518 3.931 2.845 1.00 97.00 105 ALA A C 1
ATOM 817 O O . ALA A 1 105 ? -10.593 4.297 3.324 1.00 97.00 105 ALA A O 1
ATOM 818 N N . PHE A 1 106 ? -8.397 3.863 3.561 1.00 97.94 106 PHE A N 1
ATOM 819 C CA . PHE A 1 106 ? -8.290 4.252 4.964 1.00 97.94 106 PHE A CA 1
ATOM 820 C C . PHE A 1 106 ? -7.282 5.387 5.112 1.00 97.94 106 PHE A C 1
ATOM 822 O O . PHE A 1 106 ? -6.155 5.291 4.624 1.00 97.94 106 PHE A O 1
ATOM 829 N N . ALA A 1 107 ? -7.689 6.459 5.793 1.00 97.75 107 ALA A N 1
ATOM 830 C CA . ALA A 1 107 ? -6.798 7.550 6.163 1.00 97.75 107 ALA A CA 1
ATOM 831 C C . ALA A 1 107 ? -5.834 7.108 7.269 1.00 97.75 107 ALA A C 1
ATOM 833 O O . ALA A 1 107 ? -6.251 6.528 8.272 1.00 97.75 107 ALA A O 1
ATOM 834 N N . LEU A 1 108 ? -4.556 7.423 7.091 1.00 96.88 108 LEU A N 1
ATOM 835 C CA . LEU A 1 108 ? -3.477 7.090 8.007 1.00 96.88 108 LEU A CA 1
ATOM 836 C C . LEU A 1 108 ? -3.042 8.358 8.729 1.00 96.88 108 LEU A C 1
ATOM 838 O O . LEU A 1 108 ? -2.510 9.292 8.128 1.00 96.88 108 LEU A O 1
ATOM 842 N N . LYS A 1 109 ? -3.330 8.395 10.029 1.00 93.94 109 LYS A N 1
ATOM 843 C CA . LYS A 1 109 ? -2.867 9.453 10.929 1.00 93.94 109 LYS A CA 1
ATOM 844 C C . LYS A 1 109 ? -1.590 9.034 11.657 1.00 93.94 109 LYS A C 1
ATOM 846 O O . LYS A 1 109 ? -0.723 9.871 11.871 1.00 93.94 109 LYS A O 1
ATOM 851 N N . ASP A 1 110 ? -1.531 7.764 12.045 1.00 91.88 110 ASP A N 1
ATOM 852 C CA . ASP A 1 110 ? -0.414 7.105 12.715 1.00 91.88 110 ASP A CA 1
ATOM 853 C C . ASP A 1 110 ? -0.533 5.582 12.494 1.00 91.88 110 ASP A C 1
ATOM 855 O O . ASP A 1 110 ? -1.613 5.100 12.132 1.00 91.88 110 ASP A O 1
ATOM 859 N N . LEU A 1 111 ? 0.554 4.837 12.698 1.00 94.19 111 LEU A N 1
ATOM 860 C CA . LEU A 1 111 ? 0.597 3.375 12.638 1.00 94.19 111 LEU A CA 1
ATOM 861 C C . LEU A 1 111 ? 1.036 2.819 13.994 1.00 94.19 111 LEU A C 1
ATOM 863 O O . LEU A 1 111 ? 2.218 2.569 14.223 1.00 94.19 111 LEU A O 1
ATOM 867 N N . THR A 1 112 ? 0.077 2.608 14.897 1.00 95.69 112 THR A N 1
ATOM 868 C CA . THR A 1 112 ? 0.337 1.850 16.127 1.00 95.69 112 THR A CA 1
ATOM 869 C C . THR A 1 112 ? 0.161 0.354 15.873 1.00 95.69 112 THR A C 1
ATOM 871 O O . THR A 1 112 ? -0.368 -0.064 14.841 1.00 95.69 112 THR A O 1
ATOM 874 N N . THR A 1 113 ? 0.522 -0.481 16.849 1.00 96.44 113 THR A N 1
ATOM 875 C CA . THR A 1 113 ? 0.318 -1.937 16.794 1.00 96.44 113 THR A CA 1
ATOM 876 C C . THR A 1 113 ? -1.114 -2.332 16.405 1.00 96.44 113 THR A C 1
ATOM 878 O O . THR A 1 113 ? -1.308 -3.324 15.702 1.00 96.44 113 THR A O 1
ATOM 881 N N . ALA A 1 114 ? -2.122 -1.563 16.836 1.00 97.25 114 ALA A N 1
ATOM 882 C CA . ALA A 1 114 ? -3.520 -1.846 16.522 1.00 97.25 114 ALA A CA 1
ATOM 883 C C . ALA A 1 114 ? -3.837 -1.601 15.037 1.00 97.25 114 ALA A C 1
ATOM 885 O O . ALA A 1 114 ? -4.435 -2.459 14.379 1.00 97.25 114 ALA A O 1
ATOM 886 N N . GLU A 1 115 ? -3.408 -0.462 14.486 1.00 97.69 115 GLU A N 1
ATOM 887 C CA . GLU A 1 115 ? -3.601 -0.149 13.069 1.00 97.69 115 GLU A CA 1
ATOM 888 C C . GLU A 1 115 ? -2.823 -1.115 12.175 1.00 97.69 115 GLU A C 1
ATOM 890 O O . GLU A 1 115 ? -3.360 -1.585 11.173 1.00 97.69 115 GLU A O 1
ATOM 895 N N . GLU A 1 116 ? -1.597 -1.478 12.553 1.00 98.19 116 GLU A N 1
ATOM 896 C CA . GLU A 1 116 ? -0.794 -2.449 11.808 1.00 98.19 116 GLU A CA 1
ATOM 897 C C . GLU A 1 116 ? -1.454 -3.831 11.748 1.00 98.19 116 GLU A C 1
ATOM 899 O O . GLU A 1 116 ? -1.504 -4.443 10.678 1.00 98.19 116 GLU A O 1
ATOM 904 N N . ALA A 1 117 ? -2.012 -4.309 12.867 1.00 98.25 117 ALA A N 1
ATOM 905 C CA . ALA A 1 117 ? -2.743 -5.574 12.912 1.00 98.25 117 ALA A CA 1
ATOM 906 C C . ALA A 1 117 ? -3.984 -5.544 12.006 1.00 98.25 117 ALA A C 1
ATOM 908 O O . ALA A 1 117 ? -4.225 -6.492 11.251 1.00 98.25 117 ALA A O 1
ATOM 909 N N . LYS A 1 118 ? -4.729 -4.431 12.020 1.00 98.00 118 LYS A N 1
ATOM 910 C CA . LYS A 1 118 ? -5.893 -4.230 11.150 1.00 98.00 118 LYS A CA 1
ATOM 911 C C . LYS A 1 118 ? -5.507 -4.199 9.671 1.00 98.00 118 LYS A C 1
ATOM 913 O O . LYS A 1 118 ? -6.179 -4.814 8.847 1.00 98.00 118 LYS A O 1
ATOM 918 N N . ILE A 1 119 ? -4.421 -3.513 9.318 1.00 98.19 119 ILE A N 1
ATOM 919 C CA . ILE A 1 119 ? -3.913 -3.473 7.939 1.00 98.19 119 ILE A CA 1
ATOM 920 C C . ILE A 1 119 ? -3.484 -4.870 7.492 1.00 98.19 119 ILE A C 1
ATOM 922 O O . ILE A 1 119 ? -3.815 -5.281 6.382 1.00 98.19 119 ILE A O 1
ATOM 926 N N . ALA A 1 120 ? -2.798 -5.624 8.353 1.00 98.44 120 ALA A N 1
ATOM 927 C CA . ALA A 1 120 ? -2.400 -6.993 8.057 1.00 98.44 120 ALA A CA 1
ATOM 928 C C . ALA A 1 120 ? -3.614 -7.892 7.758 1.00 98.44 120 ALA A C 1
ATOM 930 O O . ALA A 1 120 ? -3.582 -8.671 6.807 1.00 98.44 120 ALA A O 1
ATOM 931 N N . GLU A 1 121 ? -4.698 -7.765 8.528 1.00 98.00 121 GLU A N 1
ATOM 932 C CA . GLU A 1 121 ? -5.954 -8.482 8.278 1.00 98.00 121 GLU A CA 1
ATOM 933 C C . GLU A 1 121 ? -6.603 -8.083 6.951 1.00 98.00 121 GLU A C 1
ATOM 935 O O . GLU A 1 121 ? -6.914 -8.956 6.140 1.00 98.00 121 GLU A O 1
ATOM 940 N N . LEU A 1 122 ? -6.739 -6.779 6.692 1.00 97.75 122 LEU A N 1
ATOM 941 C CA . LEU A 1 122 ? -7.307 -6.266 5.444 1.00 97.75 122 LEU A CA 1
ATOM 942 C C . LEU A 1 122 ? -6.521 -6.743 4.223 1.00 97.75 122 LEU A C 1
ATOM 944 O O . LEU A 1 122 ? -7.113 -7.132 3.224 1.00 97.75 122 LEU A O 1
ATOM 948 N N . VAL A 1 123 ? -5.191 -6.749 4.305 1.00 97.94 123 VAL A N 1
ATOM 949 C CA . VAL A 1 123 ? -4.324 -7.188 3.209 1.00 97.94 123 VAL A CA 1
ATOM 950 C C . VAL A 1 123 ? -4.426 -8.698 2.978 1.00 97.94 123 VAL A C 1
ATOM 952 O O . VAL A 1 123 ? -4.449 -9.114 1.822 1.00 97.94 123 VAL A O 1
ATOM 955 N N . ARG A 1 124 ? -4.553 -9.517 4.034 1.00 98.06 124 ARG A N 1
ATOM 956 C CA . ARG A 1 124 ? -4.829 -10.959 3.885 1.00 98.06 124 ARG A CA 1
ATOM 957 C C . ARG A 1 124 ? -6.181 -11.199 3.222 1.00 98.06 124 ARG A C 1
ATOM 959 O O . ARG A 1 124 ? -6.251 -11.971 2.273 1.00 98.06 124 ARG A O 1
ATOM 966 N N . LYS A 1 125 ? -7.228 -10.509 3.685 1.00 97.12 125 LYS A N 1
ATOM 967 C CA . LYS A 1 125 ? -8.575 -10.630 3.114 1.00 97.12 125 LYS A CA 1
ATOM 968 C C . LYS A 1 125 ? -8.618 -10.147 1.663 1.00 97.12 125 LYS A C 1
ATOM 970 O O . LYS A 1 125 ? -9.223 -10.788 0.821 1.00 97.12 125 LYS A O 1
ATOM 975 N N . ALA A 1 126 ? -7.892 -9.081 1.328 1.00 97.50 126 ALA A N 1
ATOM 976 C CA . ALA A 1 126 ? -7.824 -8.559 -0.036 1.00 97.50 126 ALA A CA 1
ATOM 977 C C . ALA A 1 126 ? -7.302 -9.575 -1.070 1.00 97.50 126 ALA A C 1
ATOM 979 O O . ALA A 1 126 ? -7.570 -9.405 -2.260 1.00 97.50 126 ALA A O 1
ATOM 980 N N . VAL A 1 127 ? -6.567 -10.613 -0.649 1.00 96.88 127 VAL A N 1
ATOM 981 C CA . VAL A 1 127 ? -5.981 -11.620 -1.547 1.00 96.88 127 VAL A CA 1
ATOM 982 C C . VAL A 1 127 ? -6.524 -13.039 -1.365 1.00 96.88 127 VAL A C 1
ATOM 984 O O . VAL A 1 127 ? -6.098 -13.913 -2.122 1.00 96.88 127 VAL A O 1
ATOM 987 N N . SER A 1 128 ? -7.423 -13.273 -0.402 1.00 92.81 128 SER A N 1
ATOM 988 C CA . SER A 1 128 ? -7.980 -14.598 -0.074 1.00 92.81 128 SER A CA 1
ATOM 989 C C . SER A 1 128 ? -9.065 -15.051 -1.029 1.00 92.81 128 SER A C 1
ATOM 991 O O . SER A 1 128 ? -9.962 -14.220 -1.276 1.00 92.81 128 SER A O 1
#